Protein AF-A0A268FIP1-F1 (afdb_monomer_lite)

Organism: Niallia circulans (NCBI:txid1397)

Sequence (69 aa):
MPTNKGNKHPKLENYLIYGMIFGLLAGSLLGTFAMISGHVFIAIGSYGAGAALGMLVGTLLYTIKKGRS

Structure (mmCIF, N/CA/C/O backbone):
data_AF-A0A268FIP1-F1
#
_entry.id   AF-A0A268FIP1-F1
#
loop_
_atom_site.group_PDB
_atom_site.id
_atom_site.type_symbol
_atom_site.label_atom_id
_atom_site.label_alt_id
_atom_site.label_comp_id
_atom_site.label_asym_id
_atom_site.label_entity_id
_atom_site.label_seq_id
_atom_site.pdbx_PDB_ins_code
_atom_site.Cartn_x
_atom_site.Cartn_y
_atom_site.Cartn_z
_atom_site.occupancy
_atom_site.B_iso_or_equiv
_atom_site.auth_seq_id
_atom_site.auth_comp_id
_atom_site.auth_asym_id
_atom_site.auth_atom_id
_atom_site.pdbx_PDB_model_num
ATOM 1 N N . MET A 1 1 ? -8.695 25.987 33.094 1.00 36.88 1 MET A N 1
ATOM 2 C CA . MET A 1 1 ? -8.394 25.055 31.983 1.00 36.88 1 MET A CA 1
ATOM 3 C C . MET A 1 1 ? -9.469 23.979 31.946 1.00 36.88 1 MET A C 1
ATOM 5 O O . MET A 1 1 ? -9.464 23.137 32.836 1.00 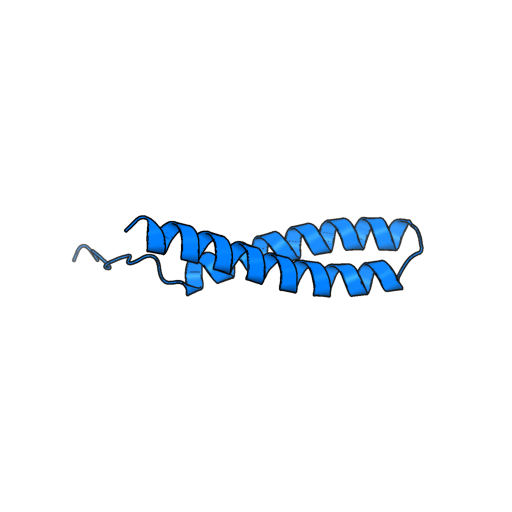36.88 1 MET A O 1
ATOM 9 N N . PRO A 1 2 ? -10.431 24.014 31.011 1.00 43.56 2 PRO A N 1
ATOM 10 C CA . PRO A 1 2 ? -11.396 22.932 30.904 1.00 43.56 2 PRO A CA 1
ATOM 11 C C . PRO A 1 2 ? -10.698 21.701 30.315 1.00 43.56 2 PRO A C 1
ATOM 13 O O . PRO A 1 2 ? -10.078 21.748 29.253 1.00 43.56 2 PRO A O 1
ATOM 16 N N . THR A 1 3 ? -10.767 20.602 31.056 1.00 47.19 3 THR A N 1
ATOM 17 C CA . THR A 1 3 ? -10.305 19.279 30.654 1.00 47.19 3 THR A CA 1
ATOM 18 C C . THR A 1 3 ? -11.221 18.769 29.547 1.00 47.19 3 THR A C 1
ATOM 20 O O . THR A 1 3 ? -12.347 18.341 29.789 1.00 47.19 3 THR A O 1
ATOM 23 N N . ASN A 1 4 ? -10.748 18.845 28.302 1.00 45.81 4 ASN A N 1
ATOM 24 C CA . ASN A 1 4 ? -11.442 18.295 27.143 1.00 45.81 4 ASN A CA 1
ATOM 25 C C . ASN A 1 4 ? -11.417 16.758 27.221 1.00 45.81 4 ASN A C 1
ATOM 27 O O . ASN A 1 4 ? -10.571 16.091 26.621 1.00 45.81 4 ASN A O 1
ATOM 31 N N . LYS A 1 5 ? -12.337 16.188 28.008 1.00 46.66 5 LYS A N 1
ATOM 32 C CA . LYS A 1 5 ? -12.738 14.779 27.934 1.00 46.66 5 LYS A CA 1
ATOM 33 C C . LYS A 1 5 ? -13.530 14.588 26.637 1.00 46.66 5 LYS A C 1
ATOM 35 O O . LYS A 1 5 ? -14.742 14.413 26.648 1.00 46.66 5 LYS A O 1
ATOM 40 N N . GLY A 1 6 ? -12.837 14.671 25.504 1.00 44.91 6 GLY A N 1
ATOM 41 C CA . GLY A 1 6 ? -13.398 14.308 24.213 1.00 44.91 6 GLY A CA 1
ATOM 42 C C . GLY A 1 6 ? -13.684 12.812 24.224 1.00 44.91 6 GLY A C 1
ATOM 43 O O . GLY A 1 6 ? -12.756 12.008 24.289 1.00 44.91 6 GLY A O 1
ATOM 44 N N . ASN A 1 7 ? -14.964 12.449 24.201 1.00 48.69 7 ASN A N 1
ATOM 45 C CA . ASN A 1 7 ? -15.462 11.082 24.087 1.00 48.69 7 ASN A CA 1
ATOM 46 C C . ASN A 1 7 ? -14.824 10.376 22.875 1.00 48.69 7 ASN A C 1
ATOM 48 O O . ASN A 1 7 ? -15.314 10.475 21.750 1.00 48.69 7 ASN A O 1
ATOM 52 N N . LYS A 1 8 ? -13.709 9.663 23.086 1.00 49.81 8 LYS A N 1
ATOM 53 C CA . LYS A 1 8 ? -13.015 8.879 22.055 1.00 49.81 8 LYS A CA 1
ATOM 54 C C . LYS A 1 8 ? -13.743 7.553 21.835 1.00 49.81 8 LYS A C 1
ATOM 56 O O . LYS A 1 8 ? -13.196 6.487 22.105 1.00 49.81 8 LYS A O 1
ATOM 61 N N . HIS A 1 9 ? -14.970 7.601 21.316 1.00 52.03 9 HIS A N 1
ATOM 62 C CA . HIS A 1 9 ? -15.480 6.426 20.615 1.00 52.03 9 HIS A CA 1
ATOM 63 C C . HIS A 1 9 ? -14.498 6.130 19.476 1.00 52.03 9 HIS A C 1
ATOM 65 O O . HIS A 1 9 ? -14.154 7.055 18.733 1.00 52.03 9 HIS A O 1
ATOM 71 N N . PRO A 1 10 ? -13.991 4.893 19.343 1.00 57.56 10 PRO A N 1
ATOM 72 C CA . PRO A 1 10 ? -13.125 4.532 18.235 1.00 57.56 10 PRO A CA 1
ATOM 73 C C . PRO A 1 10 ? -13.924 4.653 16.937 1.00 57.56 10 PRO A C 1
ATOM 75 O O . PRO A 1 10 ? -14.630 3.730 16.538 1.00 57.56 10 PRO A O 1
ATOM 78 N N . LYS A 1 11 ? -13.860 5.828 16.306 1.00 65.81 11 LYS A N 1
ATOM 79 C CA . LYS A 1 11 ? -14.493 6.073 15.015 1.00 65.81 11 LYS A CA 1
ATOM 80 C C . LYS A 1 11 ? -13.847 5.140 13.995 1.00 65.81 11 LYS A C 1
ATOM 82 O O . LYS A 1 11 ? -12.621 5.030 13.950 1.00 65.81 11 LYS A O 1
ATOM 87 N N . LEU A 1 12 ? -14.690 4.484 13.197 1.00 66.69 12 LEU A N 1
ATOM 88 C CA . LEU A 1 12 ? -14.314 3.643 12.052 1.00 66.69 12 LEU A CA 1
ATOM 89 C C . LEU A 1 12 ? -13.211 4.299 11.216 1.00 66.69 12 LEU A C 1
ATOM 91 O O . LEU A 1 12 ? -12.244 3.654 10.834 1.00 66.69 12 LEU A O 1
ATOM 95 N N . GLU A 1 13 ? -13.337 5.609 11.040 1.00 73.06 13 GLU A N 1
ATOM 96 C CA . GLU A 1 13 ? -12.411 6.481 10.332 1.00 73.06 13 GLU A CA 1
ATOM 97 C C . GLU A 1 13 ? -10.960 6.341 10.807 1.00 73.06 13 GLU A C 1
ATOM 99 O O . GLU A 1 13 ? -10.072 6.160 9.984 1.00 73.06 13 GLU A O 1
ATOM 104 N N . ASN A 1 14 ? -10.704 6.307 12.120 1.00 79.12 14 ASN A N 1
ATOM 105 C CA . ASN A 1 14 ? -9.339 6.165 12.631 1.00 79.12 14 ASN A CA 1
ATOM 106 C C . ASN A 1 14 ? -8.738 4.813 12.230 1.00 79.12 14 ASN A C 1
ATOM 108 O O . ASN A 1 14 ? -7.600 4.752 11.781 1.00 79.12 14 ASN A O 1
ATOM 112 N N . TYR A 1 15 ? -9.505 3.729 12.364 1.00 76.81 15 TYR A N 1
ATOM 113 C CA . TYR A 1 15 ? -9.055 2.383 11.992 1.00 76.81 15 TYR A CA 1
ATOM 114 C C . TYR A 1 15 ? -8.837 2.245 10.487 1.00 76.81 15 TYR A C 1
ATOM 116 O O . TYR A 1 15 ? -7.865 1.620 10.062 1.00 76.81 15 TYR A O 1
ATOM 124 N N . LEU A 1 16 ? -9.699 2.874 9.690 1.00 80.00 16 LEU A N 1
ATOM 125 C CA . LEU A 1 16 ? -9.563 2.927 8.242 1.00 80.00 16 LEU A CA 1
ATOM 126 C C . LEU A 1 16 ? -8.303 3.701 7.828 1.00 80.00 16 LEU A C 1
ATOM 128 O O . LEU A 1 16 ? -7.556 3.232 6.975 1.00 80.00 16 LEU A O 1
ATOM 132 N N . ILE A 1 17 ? -8.035 4.845 8.468 1.00 82.69 17 ILE A N 1
ATOM 133 C CA . ILE A 1 17 ? -6.838 5.662 8.231 1.00 82.69 17 ILE A CA 1
ATOM 134 C C . ILE A 1 17 ? -5.574 4.878 8.597 1.00 82.69 17 ILE A C 1
ATOM 136 O O . ILE A 1 17 ? -4.643 4.830 7.797 1.00 82.69 17 ILE A O 1
ATOM 140 N N . TYR A 1 18 ? -5.543 4.201 9.751 1.00 83.25 18 TYR A N 1
ATOM 141 C CA . TYR A 1 18 ? -4.404 3.350 10.118 1.00 83.25 18 TYR A CA 1
ATOM 142 C C . TYR A 1 18 ? -4.198 2.201 9.128 1.00 83.25 18 TYR A C 1
ATOM 144 O O . TYR A 1 18 ? -3.064 1.943 8.727 1.00 83.25 18 TYR A O 1
ATOM 152 N N . GLY A 1 19 ? -5.280 1.546 8.699 1.00 83.88 19 GLY A N 1
ATOM 153 C CA . GLY A 1 19 ? -5.227 0.490 7.691 1.00 83.88 19 GLY A CA 1
ATOM 154 C C . GLY A 1 19 ? -4.688 0.991 6.352 1.00 83.88 19 GLY A C 1
ATOM 155 O O . GLY A 1 19 ? -3.791 0.373 5.786 1.00 83.88 19 GLY A O 1
ATOM 156 N N . MET A 1 20 ? -5.164 2.144 5.876 1.00 83.69 20 MET A N 1
ATOM 157 C CA . MET A 1 20 ? -4.676 2.766 4.642 1.00 83.69 20 MET A CA 1
ATOM 158 C C . MET A 1 20 ? -3.207 3.169 4.726 1.00 83.69 20 MET A C 1
ATOM 160 O O . MET A 1 20 ? -2.457 2.853 3.809 1.00 83.69 20 MET A O 1
ATOM 164 N N . ILE A 1 21 ? -2.776 3.832 5.805 1.00 86.38 21 ILE A N 1
ATOM 165 C CA . ILE A 1 21 ? -1.371 4.234 5.975 1.00 86.38 21 ILE A CA 1
ATOM 166 C C . ILE A 1 21 ? -0.472 2.996 5.983 1.00 86.38 21 ILE A C 1
ATOM 168 O O . ILE A 1 21 ? 0.541 2.968 5.289 1.00 86.38 21 ILE A O 1
ATOM 172 N N . PHE A 1 22 ? -0.863 1.954 6.718 1.00 86.38 22 PHE A N 1
ATOM 173 C CA . PHE A 1 22 ? -0.107 0.708 6.778 1.00 86.38 22 PHE A CA 1
ATOM 174 C C . PHE A 1 22 ? -0.064 -0.011 5.421 1.00 86.38 22 PHE A C 1
ATOM 176 O O . PHE A 1 22 ? 1.002 -0.435 4.978 1.00 86.38 22 PHE A O 1
ATOM 183 N N . GLY A 1 23 ? -1.203 -0.105 4.733 1.00 86.81 23 GLY A N 1
ATOM 184 C CA . GLY A 1 23 ? -1.302 -0.734 3.417 1.00 86.81 23 GLY A CA 1
ATOM 185 C C . GLY A 1 23 ? -0.537 0.016 2.327 1.00 86.81 23 GLY A C 1
ATOM 186 O O . GLY A 1 23 ? 0.136 -0.614 1.514 1.00 86.81 23 GLY A O 1
ATOM 187 N N . LEU A 1 24 ? -0.562 1.351 2.340 1.00 87.19 24 LEU A N 1
ATOM 188 C CA . LEU A 1 24 ? 0.230 2.183 1.430 1.00 87.19 24 LEU A CA 1
ATOM 189 C C . LEU A 1 24 ? 1.727 2.074 1.718 1.00 87.19 24 LEU A C 1
ATOM 191 O O . LEU A 1 24 ? 2.514 1.994 0.779 1.00 87.19 24 LEU A O 1
ATOM 195 N N . LEU A 1 25 ? 2.128 2.022 2.991 1.00 87.94 25 LEU A N 1
ATOM 196 C CA . LEU A 1 25 ? 3.527 1.823 3.368 1.00 87.94 25 LEU A CA 1
ATOM 197 C C . LEU A 1 25 ? 4.041 0.461 2.872 1.00 87.94 25 LEU A C 1
ATOM 199 O O . LEU A 1 25 ? 5.090 0.389 2.232 1.00 87.94 25 LEU A O 1
ATOM 203 N N . ALA A 1 26 ? 3.274 -0.607 3.107 1.00 86.62 26 ALA A N 1
ATOM 204 C CA . ALA A 1 26 ? 3.611 -1.953 2.650 1.00 86.62 26 ALA A CA 1
ATOM 205 C C . ALA A 1 26 ? 3.612 -2.064 1.114 1.00 86.62 26 ALA A C 1
ATOM 207 O O . ALA A 1 26 ? 4.552 -2.608 0.533 1.00 86.62 26 ALA A O 1
ATOM 208 N N . GLY A 1 27 ? 2.598 -1.502 0.447 1.00 86.25 27 GLY A N 1
ATOM 209 C CA . GLY A 1 27 ? 2.494 -1.466 -1.014 1.00 86.25 27 GLY A CA 1
ATOM 210 C C . GLY A 1 27 ? 3.599 -0.643 -1.679 1.00 86.25 27 GLY A C 1
ATOM 211 O O . GLY A 1 27 ? 4.068 -1.012 -2.755 1.00 86.25 27 GLY A O 1
ATOM 212 N N . SER A 1 28 ? 4.060 0.419 -1.013 1.00 85.88 28 SER A N 1
ATOM 213 C CA . SER A 1 28 ? 5.189 1.250 -1.441 1.00 85.88 28 SER A CA 1
ATOM 214 C C . SER A 1 28 ? 6.524 0.517 -1.349 1.00 85.88 28 SER A C 1
ATOM 216 O O . SER A 1 28 ? 7.307 0.541 -2.300 1.00 85.88 28 SER A O 1
ATOM 218 N N . LEU A 1 29 ? 6.765 -0.201 -0.249 1.00 86.94 29 LEU A N 1
ATOM 219 C CA . LEU A 1 29 ? 7.951 -1.048 -0.102 1.00 86.94 29 LEU A CA 1
ATOM 220 C C . LEU A 1 29 ? 7.982 -2.127 -1.191 1.00 86.94 29 LEU A C 1
ATOM 222 O O . LEU A 1 29 ? 8.961 -2.220 -1.929 1.00 86.94 29 LEU A O 1
ATOM 226 N N . LEU A 1 30 ? 6.885 -2.875 -1.354 1.00 83.75 30 LEU A N 1
ATOM 227 C CA . LEU A 1 30 ? 6.729 -3.873 -2.421 1.00 83.75 30 LEU A CA 1
ATOM 228 C C . LEU A 1 30 ? 6.901 -3.264 -3.818 1.00 83.75 30 LEU A C 1
ATOM 230 O O . LEU A 1 30 ? 7.555 -3.866 -4.668 1.00 83.75 30 LEU A O 1
ATOM 234 N N . GLY A 1 31 ? 6.372 -2.060 -4.039 1.00 83.81 31 GLY A N 1
ATOM 235 C CA . GLY A 1 31 ? 6.505 -1.345 -5.306 1.00 83.81 31 GLY A CA 1
ATOM 236 C C . GLY A 1 31 ? 7.941 -0.944 -5.605 1.00 83.81 31 GLY A C 1
ATOM 237 O O . GLY A 1 31 ? 8.400 -1.100 -6.733 1.00 83.81 31 GLY A O 1
ATOM 238 N N . THR A 1 32 ? 8.686 -0.532 -4.581 1.00 83.38 32 THR A N 1
ATOM 239 C CA . THR A 1 32 ? 10.1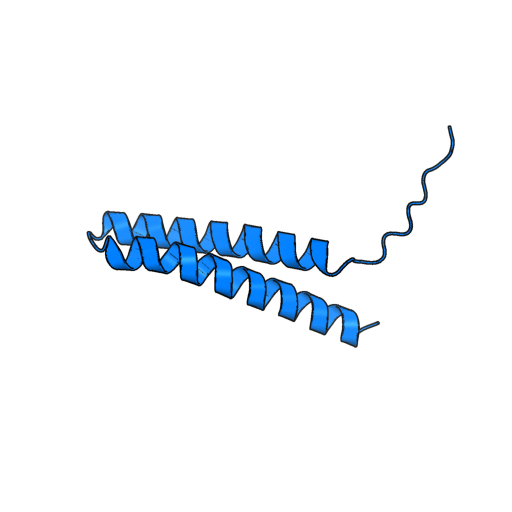11 -0.203 -4.701 1.00 83.38 32 THR A CA 1
ATOM 240 C C . THR A 1 32 ? 10.923 -1.443 -5.087 1.00 83.38 32 THR A C 1
ATOM 242 O O . THR A 1 32 ? 11.722 -1.385 -6.020 1.00 83.38 32 THR A O 1
ATOM 245 N N . PHE A 1 33 ? 10.665 -2.597 -4.457 1.00 83.25 33 PHE A N 1
ATOM 246 C CA . PHE A 1 33 ? 11.301 -3.866 -4.840 1.00 83.25 33 PHE A CA 1
ATOM 247 C C . PHE A 1 33 ? 10.919 -4.315 -6.259 1.00 83.25 33 PHE A C 1
ATOM 249 O O . PHE A 1 33 ? 11.780 -4.766 -7.016 1.00 83.25 33 PHE A O 1
ATOM 256 N N . ALA A 1 34 ? 9.655 -4.151 -6.653 1.00 82.12 34 ALA A N 1
ATOM 257 C CA . ALA A 1 34 ? 9.192 -4.478 -8.001 1.00 82.12 34 ALA A CA 1
ATOM 258 C C . ALA A 1 34 ? 9.833 -3.580 -9.075 1.00 82.12 34 ALA A C 1
ATOM 260 O O . ALA A 1 34 ? 10.175 -4.060 -10.158 1.00 82.12 34 ALA A O 1
ATOM 261 N N . MET A 1 35 ? 10.050 -2.300 -8.761 1.00 82.00 35 MET A N 1
ATOM 262 C CA . MET A 1 35 ? 10.727 -1.347 -9.641 1.00 82.00 35 MET A CA 1
ATOM 263 C C . MET A 1 35 ? 12.207 -1.708 -9.823 1.00 82.00 35 MET A C 1
ATOM 265 O O . MET A 1 35 ? 12.697 -1.707 -10.950 1.00 82.00 35 MET A O 1
ATOM 269 N N . ILE A 1 36 ? 12.888 -2.107 -8.741 1.00 80.94 36 ILE A N 1
ATOM 270 C CA . ILE A 1 36 ? 14.275 -2.607 -8.775 1.00 80.94 36 ILE A CA 1
ATOM 271 C C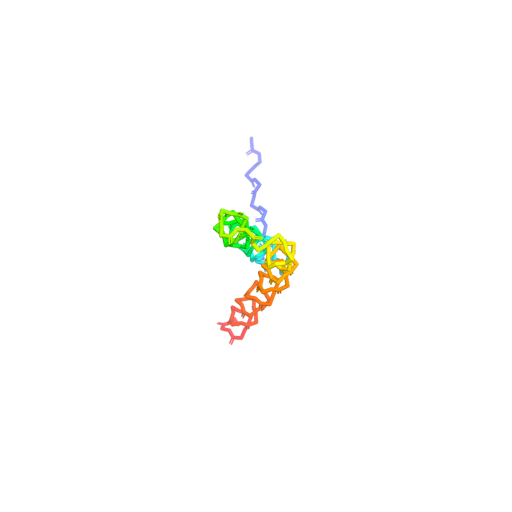 . ILE A 1 36 ? 14.383 -3.885 -9.623 1.00 80.94 36 ILE A C 1
ATOM 273 O O . ILE A 1 36 ? 15.349 -4.056 -10.360 1.00 80.94 36 ILE A O 1
ATOM 277 N N . SER A 1 37 ? 13.371 -4.755 -9.579 1.00 80.62 37 SER A N 1
ATOM 278 C CA . SER A 1 37 ? 13.302 -5.972 -10.400 1.00 80.62 37 SER A CA 1
ATOM 279 C C . SER A 1 37 ? 12.939 -5.716 -11.876 1.00 80.62 37 SER A C 1
ATOM 281 O O . SER A 1 37 ? 12.756 -6.671 -12.629 1.00 80.62 37 SER A O 1
ATOM 283 N N . GLY A 1 38 ? 12.788 -4.454 -12.301 1.00 81.44 38 GLY A N 1
ATOM 284 C CA . GLY A 1 38 ? 12.420 -4.077 -13.673 1.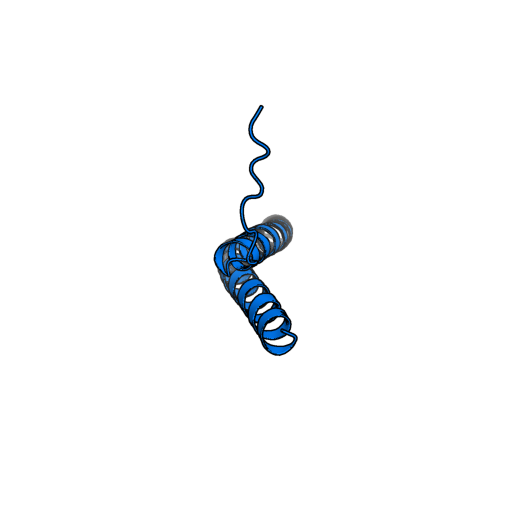00 81.44 38 GLY A CA 1
ATOM 285 C C . GLY A 1 38 ? 10.938 -4.274 -14.016 1.00 81.44 38 GLY A C 1
ATOM 286 O O . GLY A 1 38 ? 10.519 -4.018 -15.145 1.00 81.44 38 GLY A O 1
ATOM 287 N N . HIS A 1 39 ? 10.109 -4.681 -13.053 1.00 80.88 39 HIS A N 1
ATOM 288 C CA . HIS A 1 39 ? 8.684 -4.936 -13.249 1.00 80.88 39 HIS A CA 1
ATOM 289 C C . HIS A 1 39 ? 7.840 -3.717 -12.859 1.00 80.88 39 HIS A C 1
ATOM 291 O O . HIS A 1 39 ? 7.094 -3.726 -11.879 1.00 80.88 39 HIS A O 1
ATOM 297 N N . VAL A 1 40 ? 7.914 -2.662 -13.675 1.00 75.69 40 VAL A N 1
ATOM 298 C CA . VAL A 1 40 ? 7.192 -1.389 -13.462 1.00 75.69 40 VAL A CA 1
ATOM 299 C C . VAL A 1 40 ? 5.674 -1.589 -13.343 1.00 75.69 40 VAL A C 1
ATOM 301 O O . VAL A 1 40 ? 5.012 -0.926 -12.549 1.00 75.69 40 VAL A O 1
ATOM 304 N N . PHE A 1 41 ? 5.119 -2.553 -14.081 1.00 78.12 41 PHE A N 1
ATOM 305 C CA . PHE A 1 41 ? 3.690 -2.873 -14.031 1.00 78.12 41 PHE A CA 1
ATOM 306 C C . PHE A 1 41 ? 3.261 -3.419 -12.659 1.00 78.12 41 PHE A C 1
ATOM 308 O O . PHE A 1 41 ? 2.211 -3.053 -12.133 1.00 78.12 41 PHE A O 1
ATOM 315 N N . ILE A 1 42 ? 4.112 -4.250 -12.049 1.00 78.50 42 ILE A N 1
ATOM 316 C CA . ILE A 1 42 ? 3.889 -4.802 -10.708 1.00 78.50 42 ILE A CA 1
ATOM 317 C C . ILE A 1 42 ? 4.044 -3.700 -9.658 1.00 78.50 42 ILE A C 1
ATOM 319 O O . ILE A 1 42 ? 3.280 -3.679 -8.698 1.00 78.50 42 ILE A O 1
ATOM 323 N N . ALA A 1 43 ? 4.958 -2.748 -9.869 1.00 78.19 43 ALA A N 1
ATOM 324 C CA . ALA A 1 43 ? 5.124 -1.607 -8.977 1.00 78.19 43 ALA A CA 1
ATOM 325 C C . ALA A 1 43 ? 3.872 -0.717 -8.934 1.00 78.19 43 ALA A C 1
ATOM 327 O O . ALA A 1 43 ? 3.380 -0.401 -7.859 1.00 78.19 43 ALA A O 1
ATOM 328 N N . ILE A 1 44 ? 3.290 -0.360 -10.083 1.00 81.75 44 ILE A N 1
ATOM 329 C CA . ILE A 1 44 ? 2.048 0.439 -10.111 1.00 81.75 44 ILE A CA 1
ATOM 330 C C . ILE A 1 44 ? 0.885 -0.354 -9.492 1.00 81.75 44 ILE A C 1
ATOM 332 O O . ILE A 1 44 ? 0.117 0.177 -8.684 1.00 81.75 44 ILE A O 1
ATOM 336 N N . GLY A 1 45 ? 0.795 -1.647 -9.819 1.00 81.88 45 GLY A N 1
ATOM 337 C CA . GLY A 1 45 ? -0.199 -2.551 -9.246 1.00 81.88 45 GLY A CA 1
ATOM 338 C C . GLY A 1 45 ? -0.079 -2.703 -7.727 1.00 81.88 45 GLY A C 1
ATOM 339 O O . GLY A 1 45 ? -1.102 -2.806 -7.050 1.00 81.88 45 GLY A O 1
ATOM 340 N N . SER A 1 46 ? 1.131 -2.657 -7.163 1.00 82.25 46 SER A N 1
ATOM 341 C CA . SER A 1 46 ? 1.348 -2.834 -5.724 1.00 82.25 46 SER A CA 1
ATOM 342 C C . SER A 1 46 ? 0.884 -1.638 -4.895 1.00 82.25 46 SER A C 1
ATOM 344 O O . SER A 1 46 ? 0.425 -1.841 -3.773 1.00 82.25 46 SER A O 1
ATOM 346 N N . TYR A 1 47 ? 0.927 -0.411 -5.426 1.00 82.12 47 TYR A N 1
ATOM 347 C CA . TYR A 1 47 ? 0.342 0.752 -4.744 1.00 82.12 47 TYR A CA 1
ATOM 348 C C . TYR A 1 47 ? -1.183 0.635 -4.661 1.00 82.12 47 TYR A C 1
ATOM 350 O O . TYR A 1 47 ? -1.762 0.831 -3.591 1.00 82.12 47 TYR A O 1
ATOM 358 N N . GLY A 1 48 ? -1.829 0.254 -5.770 1.00 83.25 48 GLY A N 1
ATOM 359 C CA . GLY A 1 48 ? -3.278 0.036 -5.815 1.00 83.25 48 GLY A CA 1
ATOM 360 C C . GLY A 1 48 ? -3.718 -1.133 -4.932 1.00 83.25 48 GLY A C 1
ATOM 361 O O . GLY A 1 48 ? -4.636 -0.995 -4.121 1.00 83.25 48 GLY A O 1
ATOM 362 N N . ALA A 1 49 ? -3.013 -2.263 -5.022 1.00 85.69 49 ALA A N 1
ATOM 363 C CA . ALA A 1 49 ? -3.256 -3.429 -4.179 1.00 85.69 49 ALA A CA 1
ATOM 364 C C . ALA A 1 49 ? -2.989 -3.129 -2.696 1.00 85.69 49 ALA A C 1
ATOM 366 O O . ALA A 1 49 ? -3.772 -3.538 -1.845 1.00 85.69 49 ALA A O 1
ATOM 367 N N . GLY A 1 50 ? -1.935 -2.374 -2.379 1.00 87.38 50 GLY A N 1
ATOM 368 C CA . GLY A 1 50 ? -1.603 -1.954 -1.017 1.00 87.38 50 GLY A CA 1
ATOM 369 C C . GLY A 1 50 ? -2.667 -1.048 -0.403 1.00 87.38 50 GLY A C 1
ATOM 370 O O . GLY A 1 50 ? -3.059 -1.256 0.744 1.00 87.38 50 GLY A O 1
ATOM 371 N N . ALA A 1 51 ? -3.207 -0.098 -1.171 1.00 83.50 51 ALA A N 1
ATOM 372 C CA . ALA A 1 51 ? -4.314 0.746 -0.724 1.00 83.50 51 ALA A CA 1
ATOM 373 C C . ALA A 1 51 ? -5.591 -0.072 -0.464 1.00 83.50 51 ALA A C 1
ATOM 375 O O . ALA A 1 51 ? -6.206 0.059 0.598 1.00 83.50 51 ALA A O 1
ATOM 376 N N . ALA A 1 52 ? -5.958 -0.957 -1.397 1.00 86.75 52 ALA A N 1
ATOM 377 C CA . ALA A 1 52 ? -7.136 -1.813 -1.270 1.00 86.75 52 ALA A CA 1
ATOM 378 C C . ALA A 1 52 ? -7.017 -2.786 -0.084 1.00 86.75 52 ALA A C 1
ATOM 380 O O . ALA A 1 52 ? -7.932 -2.877 0.735 1.00 86.75 52 ALA A O 1
ATOM 381 N N . LEU A 1 53 ? -5.870 -3.459 0.064 1.00 86.50 53 LEU A N 1
ATOM 382 C CA . LEU A 1 53 ? -5.583 -4.341 1.199 1.00 86.50 53 LEU A CA 1
ATOM 383 C C . LEU A 1 53 ? -5.544 -3.566 2.518 1.00 86.50 53 LEU A C 1
ATOM 385 O O . LEU A 1 53 ? -6.085 -4.039 3.513 1.00 86.50 53 LEU A O 1
ATOM 389 N N . GLY A 1 54 ? -4.973 -2.361 2.530 1.00 87.38 54 GLY A N 1
ATOM 390 C CA . GLY A 1 54 ? -4.957 -1.483 3.698 1.00 87.38 54 GLY A CA 1
ATOM 391 C C . GLY A 1 54 ? -6.357 -1.109 4.181 1.00 87.38 54 GLY A C 1
ATOM 392 O O . GLY A 1 54 ? -6.65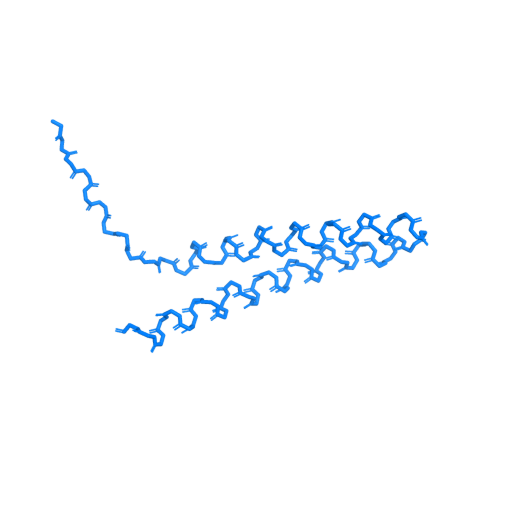2 -1.210 5.374 1.00 87.38 54 GLY A O 1
ATOM 393 N N . MET A 1 55 ? -7.255 -0.749 3.259 1.00 85.06 55 MET A N 1
ATOM 394 C CA . MET A 1 55 ? -8.667 -0.508 3.581 1.00 85.06 55 MET A CA 1
ATOM 395 C C . MET A 1 55 ? -9.364 -1.771 4.096 1.00 85.06 55 MET A C 1
ATOM 397 O O . MET A 1 55 ? -10.122 -1.700 5.067 1.00 85.06 55 MET A O 1
ATOM 401 N N . LEU A 1 56 ? -9.095 -2.925 3.481 1.00 87.62 56 LEU A N 1
ATOM 402 C CA . LEU A 1 56 ? -9.688 -4.206 3.866 1.00 87.62 56 LEU A CA 1
ATOM 403 C C . LEU A 1 56 ? -9.260 -4.594 5.289 1.00 87.62 56 LEU A C 1
ATOM 405 O O . LEU A 1 56 ? -10.111 -4.887 6.127 1.00 87.62 56 LEU A O 1
ATOM 409 N N . VAL A 1 57 ? -7.967 -4.484 5.604 1.00 85.19 57 VAL A N 1
ATOM 410 C CA . VAL A 1 57 ? -7.413 -4.723 6.947 1.00 85.19 57 VAL A CA 1
ATOM 411 C C . VAL A 1 57 ? -7.954 -3.718 7.967 1.00 85.19 57 VAL A C 1
ATOM 413 O O . VAL A 1 57 ? -8.363 -4.119 9.057 1.00 85.19 57 VAL A O 1
ATOM 416 N N . GLY A 1 58 ? -8.016 -2.426 7.626 1.00 83.25 58 GLY A N 1
ATOM 417 C CA . GLY A 1 58 ? -8.580 -1.393 8.504 1.00 83.25 58 GLY A CA 1
ATOM 418 C C . GLY A 1 58 ? -10.055 -1.642 8.837 1.00 83.25 58 GLY A C 1
ATOM 419 O O . GLY A 1 58 ? -10.468 -1.527 9.994 1.00 83.25 58 GLY A O 1
ATOM 420 N N . THR A 1 59 ? -10.835 -2.071 7.843 1.00 82.50 59 THR A N 1
ATOM 421 C CA . THR A 1 59 ? -12.246 -2.451 8.012 1.00 82.50 59 THR A CA 1
ATOM 422 C C . THR A 1 59 ? -12.384 -3.732 8.833 1.00 82.50 59 THR A C 1
ATOM 424 O O . THR A 1 59 ? -13.229 -3.804 9.724 1.00 82.50 59 THR A O 1
ATOM 427 N N . LEU A 1 60 ? -11.528 -4.731 8.601 1.00 82.56 60 LEU A N 1
ATOM 428 C CA . LEU A 1 60 ? -11.535 -5.990 9.345 1.00 82.56 60 LEU A CA 1
ATOM 429 C C . LEU A 1 60 ? -11.226 -5.765 10.834 1.00 82.56 60 LEU A C 1
ATOM 431 O O . LEU A 1 60 ? -11.953 -6.253 11.700 1.00 82.56 60 LEU A O 1
ATOM 435 N N . LEU A 1 61 ? -10.203 -4.959 11.137 1.00 81.19 61 LEU A N 1
ATOM 436 C CA . LEU A 1 61 ? -9.853 -4.563 12.505 1.00 81.19 61 LEU A CA 1
ATOM 437 C C . LEU A 1 61 ? -10.998 -3.821 13.198 1.00 81.19 61 LEU A C 1
ATOM 439 O O . LEU A 1 61 ? -11.261 -4.055 14.381 1.00 81.19 61 LEU A O 1
ATOM 443 N N . TYR A 1 62 ? -11.705 -2.955 12.470 1.00 80.38 62 TYR A N 1
ATOM 444 C CA . TYR A 1 62 ? -12.892 -2.297 12.999 1.00 80.38 62 TYR A CA 1
ATOM 445 C C . TYR A 1 62 ? -14.015 -3.289 13.310 1.00 80.38 62 TYR A C 1
ATOM 447 O O . TYR A 1 62 ? -14.572 -3.238 14.405 1.00 80.38 62 TYR A O 1
ATOM 455 N N . THR A 1 63 ? -14.337 -4.200 12.389 1.00 78.31 63 THR A N 1
ATOM 456 C CA . THR A 1 63 ? -15.403 -5.195 12.582 1.00 78.31 63 THR A CA 1
ATOM 457 C C . THR A 1 63 ? -15.113 -6.093 13.783 1.00 78.31 63 THR A C 1
ATOM 459 O O . THR A 1 63 ? -16.000 -6.314 14.605 1.00 78.31 63 THR A O 1
ATOM 462 N N . ILE A 1 64 ? -13.861 -6.530 13.954 1.00 79.25 64 ILE A N 1
ATOM 463 C CA . ILE A 1 64 ? -13.431 -7.318 15.121 1.00 79.25 64 ILE A CA 1
ATOM 464 C C . ILE A 1 64 ? -13.580 -6.507 16.414 1.00 79.25 64 ILE A C 1
ATOM 466 O O . ILE A 1 64 ? -14.060 -7.027 17.421 1.00 79.25 64 ILE A O 1
ATOM 470 N N . LYS A 1 65 ? -13.196 -5.225 16.405 1.00 70.88 65 LYS A N 1
ATOM 471 C CA . LYS A 1 65 ? -13.331 -4.360 17.584 1.00 70.88 65 LYS A CA 1
ATOM 472 C C . LYS A 1 65 ? -14.792 -4.064 17.924 1.00 70.88 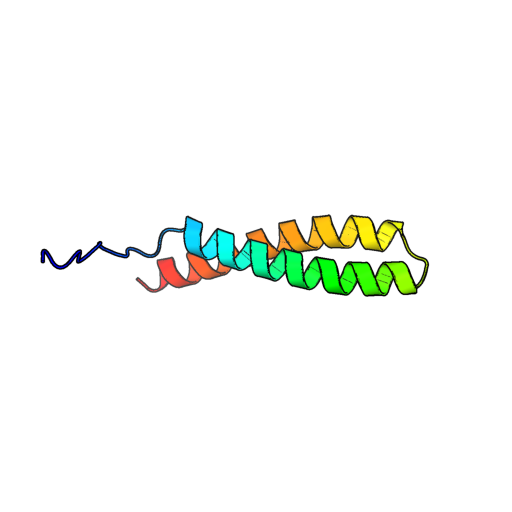65 LYS A C 1
ATOM 474 O O . LYS A 1 65 ? -15.132 -4.014 19.101 1.00 70.88 65 LYS A O 1
ATOM 479 N N . LYS A 1 66 ? -15.643 -3.886 16.913 1.00 70.50 66 LYS A N 1
ATOM 480 C CA . LYS A 1 66 ? -17.082 -3.661 17.077 1.00 70.50 66 LYS A CA 1
ATOM 481 C C . LYS A 1 66 ? -17.792 -4.908 17.603 1.00 70.50 66 LYS A C 1
ATOM 483 O O . LYS A 1 66 ? -18.642 -4.771 18.464 1.00 70.50 66 LYS A O 1
ATOM 488 N N . GLY A 1 67 ? -17.423 -6.100 17.131 1.00 62.47 67 GLY A N 1
ATOM 489 C CA . GLY A 1 67 ? -17.990 -7.367 17.613 1.00 62.47 67 GLY A CA 1
ATOM 490 C C . GLY A 1 67 ? -17.535 -7.785 19.019 1.00 62.47 67 GLY A C 1
ATOM 491 O O . GLY A 1 67 ? -18.106 -8.708 19.586 1.00 62.47 67 GLY A O 1
ATOM 492 N N . ARG A 1 68 ? -16.511 -7.126 19.580 1.00 54.62 68 ARG A N 1
ATOM 493 C CA . ARG A 1 68 ? -16.043 -7.309 20.967 1.00 54.62 68 ARG A CA 1
ATOM 494 C C . ARG A 1 68 ? -16.617 -6.294 21.964 1.00 54.62 68 ARG A C 1
ATOM 496 O O . ARG A 1 68 ? -16.287 -6.400 23.144 1.00 54.62 68 ARG A O 1
ATOM 503 N N . SER A 1 69 ? -17.376 -5.299 21.500 1.00 46.69 69 SER A N 1
ATOM 504 C CA . SER A 1 69 ? -17.994 -4.259 22.333 1.00 46.69 69 SER A CA 1
ATOM 505 C C . SER A 1 69 ? -19.466 -4.541 22.568 1.00 46.69 69 SER A C 1
ATOM 507 O O . SER A 1 69 ? -19.950 -3.990 23.578 1.00 46.69 69 SER A O 1
#

pLDDT: mean 75.65, std 13.87, range [36.88, 87.94]

Radius of gyration: 16.6 Å; chains: 1; bounding box: 32×32×46 Å

Secondary structure (DSSP, 8-state):
-----------HHHHHHHHHHHHHHHHHHHHHHHHHTT-HHHHHHHHHHHHHHHHHHHHHHHHHHHHT-

Foldseek 3Di:
DDDPPPPCPPPLVVLQVQLQVQLQVQLQVQLVVCVVVVNNVSSVVSNVVSNVRSNVRSNVVVVVVVVVD